Protein AF-A0A934C193-F1 (afdb_monomer)

Secondary structure (DSSP, 8-state):
---SSPEEEEEEEEEPTT-HHHHHHHHHHHHHHHTT-TTEEEEEEEEETTEEEEEEEESSHHHHHHHHHHSHHHHHHHHHHEEEEEEEEEE-HHHHHHHHTTTGGG-PEEEE-------

Foldseek 3Di:
DQDPKWKKKKWKWQFDPPCVVVLVVLVVVLVVQCVVQPFWPDWDWDDDPRMIIITTIGSALVSVVVSCVRCVVSVVVSVVGTPGPAMEMEEAPVRVVVPCVVCVVSVHHYHHDDDDDDD

Structure (mmCIF, N/CA/C/O backbone):
data_AF-A0A934C193-F1
#
_entry.id   AF-A0A934C193-F1
#
loop_
_atom_site.group_PDB
_atom_site.id
_atom_site.type_symbol
_atom_site.label_atom_id
_atom_site.label_alt_id
_atom_site.label_comp_id
_atom_site.label_asym_id
_atom_site.label_entity_id
_atom_site.label_seq_id
_atom_site.pdbx_PDB_ins_code
_atom_site.Cartn_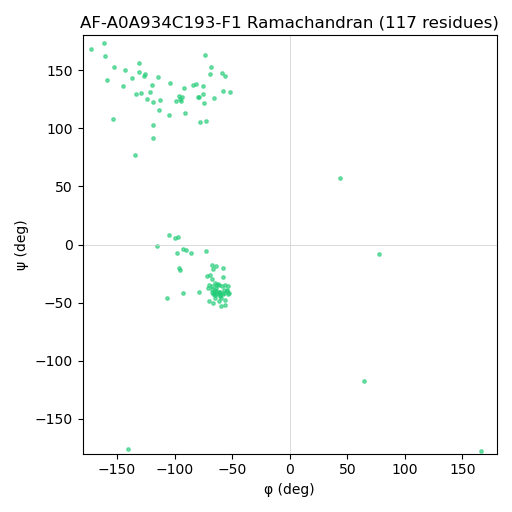x
_atom_site.Cartn_y
_atom_site.Cartn_z
_atom_site.occupancy
_atom_site.B_iso_or_equiv
_atom_site.auth_seq_id
_atom_site.auth_comp_id
_atom_site.auth_asym_id
_atom_site.auth_atom_id
_atom_site.pdbx_PDB_model_num
ATOM 1 N N . MET A 1 1 ? 18.072 -2.258 -18.577 1.00 46.38 1 MET A N 1
ATOM 2 C CA . MET A 1 1 ? 17.797 -0.924 -17.999 1.00 46.38 1 MET A CA 1
ATOM 3 C C . MET A 1 1 ? 16.596 -1.072 -17.080 1.00 46.38 1 MET A C 1
ATOM 5 O O . MET A 1 1 ? 15.740 -1.880 -17.428 1.00 46.38 1 MET A O 1
ATOM 9 N N . PRO A 1 2 ? 16.546 -0.406 -15.914 1.00 54.00 2 PRO A N 1
ATOM 10 C CA . PRO A 1 2 ? 15.338 -0.405 -15.089 1.00 54.00 2 PRO A CA 1
ATOM 11 C C . PRO A 1 2 ? 14.150 0.107 -15.914 1.00 54.00 2 PRO A C 1
ATOM 13 O O . PRO A 1 2 ? 14.333 0.946 -16.800 1.00 54.00 2 PRO A O 1
ATOM 16 N N . SER A 1 3 ? 12.960 -0.440 -15.666 1.00 61.72 3 SER A N 1
ATOM 17 C CA . SER A 1 3 ? 11.732 0.044 -16.299 1.00 61.72 3 SER A CA 1
ATOM 18 C C . SER A 1 3 ? 11.555 1.533 -15.973 1.00 61.72 3 SER A C 1
ATOM 20 O O . SER A 1 3 ? 11.667 1.893 -14.801 1.00 61.72 3 SER A O 1
ATOM 22 N N . PRO A 1 4 ? 11.263 2.407 -16.954 1.00 79.00 4 PRO A N 1
ATOM 23 C CA . PRO A 1 4 ? 10.959 3.810 -16.670 1.00 79.00 4 PRO A CA 1
ATOM 24 C C . PRO A 1 4 ? 9.630 3.970 -15.915 1.00 79.00 4 PRO A C 1
ATOM 26 O O . PRO A 1 4 ? 9.371 5.015 -15.324 1.00 79.00 4 PRO A O 1
ATOM 29 N N . ILE A 1 5 ? 8.785 2.935 -15.930 1.00 92.25 5 ILE A N 1
ATOM 30 C CA . ILE A 1 5 ? 7.480 2.923 -15.276 1.00 92.25 5 ILE A CA 1
ATOM 31 C C . ILE A 1 5 ? 7.612 2.297 -13.883 1.00 92.25 5 ILE A C 1
ATOM 33 O O . ILE A 1 5 ? 8.047 1.141 -13.799 1.00 92.25 5 ILE A O 1
ATOM 37 N N . PRO A 1 6 ? 7.218 3.016 -12.816 1.00 95.81 6 PRO A N 1
ATOM 38 C CA . PRO A 1 6 ? 7.279 2.512 -11.453 1.00 95.81 6 PRO A CA 1
ATOM 39 C C . PRO A 1 6 ? 6.202 1.462 -11.172 1.00 95.81 6 PRO A C 1
ATOM 41 O O . PRO A 1 6 ? 5.188 1.372 -11.867 1.00 95.81 6 PRO A O 1
ATOM 44 N N . VAL A 1 7 ? 6.399 0.716 -10.089 1.00 98.25 7 VAL A N 1
ATOM 45 C CA . VAL A 1 7 ? 5.361 -0.125 -9.487 1.00 98.25 7 VAL A CA 1
ATOM 46 C C . VAL A 1 7 ? 4.648 0.690 -8.415 1.00 98.25 7 VAL A C 1
ATOM 48 O O . VAL A 1 7 ? 5.298 1.342 -7.605 1.00 98.25 7 VAL A O 1
ATOM 51 N N . SER A 1 8 ? 3.320 0.653 -8.367 1.00 98.62 8 SER A N 1
ATOM 52 C CA . SER A 1 8 ? 2.552 1.242 -7.263 1.00 98.62 8 SER A CA 1
ATOM 53 C C . SER A 1 8 ? 1.603 0.227 -6.653 1.00 98.62 8 SER A C 1
ATOM 55 O O . SER A 1 8 ? 1.083 -0.637 -7.357 1.00 98.62 8 SER A O 1
ATOM 57 N N . ILE A 1 9 ? 1.385 0.331 -5.348 1.00 98.62 9 ILE A N 1
ATOM 58 C CA . ILE A 1 9 ? 0.419 -0.481 -4.611 1.00 98.62 9 ILE A CA 1
ATOM 59 C C . ILE A 1 9 ? -0.503 0.458 -3.830 1.00 98.62 9 ILE A C 1
ATOM 61 O O . ILE A 1 9 ? -0.113 1.547 -3.411 1.00 98.62 9 ILE A O 1
ATOM 65 N N . HIS A 1 10 ? -1.766 0.065 -3.721 1.00 98.62 10 HIS A N 1
ATOM 66 C CA . HIS A 1 10 ? -2.851 0.927 -3.256 1.00 98.62 10 HIS A CA 1
ATOM 67 C C . HIS A 1 10 ? -3.703 0.167 -2.238 1.00 98.62 10 HIS A C 1
ATOM 69 O O . HIS A 1 10 ? -4.755 -0.368 -2.605 1.00 98.62 10 HIS A O 1
ATOM 75 N N . PRO A 1 11 ? -3.245 0.017 -0.980 1.00 98.38 11 PRO A N 1
ATOM 76 C CA . PRO A 1 11 ? -4.029 -0.644 0.051 1.00 98.38 11 PRO A CA 1
ATOM 77 C C . PRO A 1 11 ? -5.074 0.298 0.667 1.00 98.38 11 PRO A C 1
ATOM 79 O O . PRO A 1 11 ? -4.809 1.462 0.984 1.00 98.38 11 PRO A O 1
ATOM 82 N N . TYR A 1 12 ? -6.267 -0.251 0.887 1.00 98.75 12 TYR A N 1
ATOM 83 C CA . TYR A 1 12 ? -7.397 0.405 1.535 1.00 98.75 12 TYR A CA 1
ATOM 84 C C . TYR A 1 12 ? -7.767 -0.354 2.806 1.00 98.75 12 TYR A C 1
ATOM 86 O O . TYR A 1 12 ? -8.114 -1.537 2.761 1.00 98.75 12 TYR A O 1
ATOM 94 N N . PHE A 1 13 ? -7.745 0.344 3.936 1.00 98.69 13 PHE A N 1
ATOM 95 C CA . PHE A 1 13 ? -8.055 -0.204 5.248 1.00 98.69 13 PHE A CA 1
ATOM 96 C C . PHE A 1 13 ? -9.341 0.418 5.784 1.00 98.69 13 PHE A C 1
ATOM 98 O O . PHE A 1 13 ? -9.389 1.614 6.066 1.00 98.69 13 PHE A O 1
ATOM 105 N N . GLN A 1 14 ? -10.371 -0.402 5.971 1.00 98.69 14 GLN A N 1
ATOM 106 C CA . GLN A 1 14 ? -11.585 -0.036 6.691 1.00 98.69 14 GLN A CA 1
ATOM 107 C C . GLN A 1 14 ? -11.300 -0.100 8.193 1.00 98.69 14 GLN A C 1
ATOM 109 O O . GLN A 1 14 ? -11.164 -1.189 8.758 1.00 98.69 14 GLN A O 1
ATOM 114 N N . VAL A 1 15 ? -11.161 1.049 8.849 1.00 98.75 15 VAL A N 1
ATOM 115 C CA . VAL A 1 15 ? -10.833 1.112 10.277 1.00 98.75 15 VAL A CA 1
ATOM 116 C C . VAL A 1 15 ? -12.062 0.751 11.108 1.00 98.75 15 VAL A C 1
ATOM 118 O O . VAL A 1 15 ? -13.171 1.202 10.835 1.00 98.75 15 VAL A O 1
ATOM 121 N N . ARG A 1 16 ? -11.881 -0.072 12.148 1.00 98.50 16 ARG A N 1
ATOM 122 C CA . ARG A 1 16 ? -12.982 -0.461 13.042 1.00 98.50 16 ARG A CA 1
ATOM 123 C C . ARG A 1 16 ? -13.448 0.73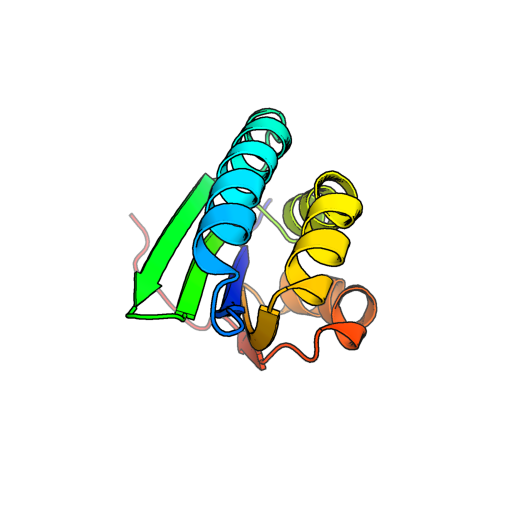5 13.878 1.00 98.50 16 ARG A C 1
ATOM 125 O O . ARG A 1 16 ? -12.664 1.628 14.209 1.00 98.50 16 ARG A O 1
ATOM 132 N N . ALA A 1 17 ? -14.716 0.722 14.285 1.00 98.00 17 ALA A N 1
ATOM 133 C CA . ALA A 1 17 ? -15.289 1.772 15.124 1.00 98.00 17 ALA A CA 1
ATOM 134 C C . ALA A 1 17 ? -14.431 2.026 16.381 1.00 98.00 17 ALA A C 1
ATOM 136 O O . ALA A 1 17 ? -14.016 1.094 17.070 1.00 98.00 17 ALA A O 1
ATOM 137 N N . GLY A 1 18 ? -14.130 3.299 16.654 1.00 97.75 18 GLY A N 1
ATOM 138 C CA . GLY A 1 18 ? -13.301 3.721 17.790 1.00 97.75 18 GLY A CA 1
ATOM 139 C C . GLY A 1 18 ? -11.785 3.541 17.619 1.00 97.75 18 GLY A C 1
ATOM 140 O O . GLY A 1 18 ? -11.034 4.059 18.439 1.00 97.75 18 GLY A O 1
ATOM 141 N N . GLN A 1 19 ? -11.308 2.880 16.557 1.00 98.50 19 GLN A N 1
ATOM 142 C CA . GLN A 1 19 ? -9.878 2.579 16.376 1.00 98.50 19 GLN A CA 1
ATOM 143 C C . GLN A 1 19 ? -9.097 3.624 15.565 1.00 98.50 19 GLN A C 1
ATOM 145 O O . GLN A 1 19 ? -7.877 3.529 15.443 1.00 98.50 19 GLN A O 1
ATOM 150 N N . MET A 1 20 ? -9.763 4.650 15.030 1.00 98.19 20 MET A N 1
ATOM 151 C CA . MET A 1 20 ? -9.111 5.687 14.218 1.00 98.19 20 MET A CA 1
ATOM 152 C C . MET A 1 20 ? -7.915 6.375 14.911 1.00 98.19 20 MET A C 1
ATOM 154 O O . MET A 1 20 ? -6.907 6.595 14.237 1.00 98.19 20 MET A O 1
ATOM 158 N N . PRO A 1 21 ? -7.943 6.690 16.224 1.00 98.06 21 PRO A N 1
ATOM 159 C CA . PRO A 1 21 ? -6.768 7.238 16.905 1.00 98.06 21 PRO A CA 1
ATOM 160 C C . PRO A 1 21 ? -5.554 6.297 16.875 1.00 98.06 21 PRO A C 1
ATOM 162 O O . PRO A 1 21 ? -4.450 6.743 16.567 1.00 98.06 21 PRO A O 1
ATOM 165 N N . ALA A 1 22 ? -5.758 4.999 17.122 1.00 98.12 22 ALA A N 1
ATOM 166 C CA . ALA A 1 22 ? -4.694 3.996 17.061 1.00 98.12 22 ALA A CA 1
ATOM 167 C C . ALA A 1 22 ? -4.167 3.820 15.628 1.00 98.12 22 ALA A C 1
ATOM 169 O O . ALA A 1 22 ? -2.958 3.784 15.411 1.00 98.12 22 ALA A O 1
ATOM 170 N N . ALA A 1 23 ? -5.065 3.803 14.637 1.00 98.31 23 ALA A N 1
ATOM 171 C CA . ALA A 1 23 ? -4.684 3.721 13.230 1.00 98.31 23 ALA A CA 1
ATOM 172 C C . ALA A 1 23 ? -3.810 4.911 12.811 1.00 98.31 23 ALA A C 1
ATOM 174 O O . ALA A 1 23 ? -2.766 4.712 12.198 1.00 98.31 23 ALA A O 1
ATOM 175 N N . LYS A 1 24 ? -4.171 6.139 13.211 1.00 98.06 24 LYS A N 1
ATOM 176 C CA . LYS A 1 24 ? -3.379 7.351 12.938 1.00 98.06 24 LYS A CA 1
ATOM 177 C C . LYS A 1 24 ? -1.992 7.330 13.583 1.00 98.06 24 LYS A C 1
ATOM 179 O O . LYS A 1 24 ? -1.057 7.853 12.980 1.00 98.06 24 LYS A O 1
ATOM 184 N N . ALA A 1 25 ? -1.849 6.732 14.767 1.00 98.06 25 ALA A N 1
ATOM 185 C CA . ALA A 1 25 ? -0.542 6.544 15.394 1.00 98.06 25 ALA A CA 1
ATOM 186 C C . ALA A 1 25 ? 0.342 5.602 14.558 1.00 98.06 25 ALA A C 1
ATOM 188 O O . ALA A 1 25 ? 1.474 5.963 14.236 1.00 98.06 25 ALA A O 1
ATOM 189 N N . LEU A 1 26 ? -0.209 4.470 14.098 1.00 98.38 26 LEU A N 1
ATOM 190 C CA . LEU A 1 26 ? 0.505 3.545 13.209 1.00 98.38 26 LEU A CA 1
ATOM 191 C C . LEU A 1 26 ? 0.952 4.213 11.905 1.00 98.38 26 LEU A C 1
ATOM 193 O O . LEU A 1 26 ? 2.042 3.916 11.426 1.00 98.38 26 LEU A O 1
ATOM 197 N N . LEU A 1 27 ? 0.173 5.149 11.345 1.00 98.44 27 LEU A N 1
ATOM 198 C CA . LEU A 1 27 ? 0.588 5.876 10.136 1.00 98.44 27 LEU A CA 1
ATOM 199 C C . LEU A 1 27 ? 1.931 6.590 10.330 1.00 98.44 27 LEU A C 1
ATOM 201 O O . LEU A 1 27 ? 2.761 6.575 9.427 1.00 98.44 27 LEU A O 1
ATOM 205 N N . GLN A 1 28 ? 2.180 7.176 11.504 1.00 98.12 28 GLN A N 1
ATOM 206 C CA . GLN A 1 28 ? 3.463 7.831 11.787 1.00 98.12 28 GLN A CA 1
ATOM 207 C C . GLN A 1 28 ? 4.616 6.824 11.864 1.00 98.12 28 GLN A C 1
ATOM 209 O O . GLN A 1 28 ? 5.719 7.112 11.399 1.00 98.12 28 GLN A O 1
ATOM 214 N N . GLU A 1 29 ? 4.361 5.626 12.390 1.00 98.06 29 GLU A N 1
ATOM 215 C CA . GLU A 1 29 ? 5.345 4.541 12.411 1.00 98.06 29 GLU A CA 1
ATOM 216 C C . GLU A 1 29 ? 5.668 4.037 11.000 1.00 98.06 29 GLU A C 1
ATOM 218 O O . GLU A 1 29 ? 6.843 3.853 10.673 1.00 98.06 29 GLU A O 1
ATOM 223 N N . PHE A 1 30 ? 4.650 3.882 10.143 1.00 98.50 30 PHE A N 1
ATOM 224 C CA . PHE A 1 30 ? 4.833 3.574 8.723 1.00 98.50 30 PHE A CA 1
ATOM 225 C C . PHE A 1 30 ? 5.718 4.621 8.038 1.00 98.50 30 PHE A C 1
ATOM 227 O O . PHE A 1 30 ? 6.682 4.252 7.369 1.00 98.50 30 PHE A O 1
ATOM 234 N N . ILE A 1 31 ? 5.457 5.920 8.244 1.00 98.44 31 ILE A N 1
ATOM 235 C CA . ILE A 1 31 ? 6.294 6.992 7.677 1.00 98.44 31 ILE A CA 1
ATOM 236 C C . ILE A 1 31 ? 7.745 6.876 8.162 1.00 98.44 31 ILE A C 1
ATOM 238 O O . ILE A 1 31 ? 8.670 6.964 7.354 1.00 98.44 31 ILE A O 1
ATOM 242 N N . ALA A 1 32 ? 7.964 6.666 9.464 1.00 98.19 32 ALA A N 1
ATOM 243 C CA . ALA A 1 32 ? 9.308 6.580 10.033 1.00 98.19 32 ALA A CA 1
ATOM 244 C C . ALA A 1 32 ? 10.120 5.411 9.450 1.00 98.19 32 ALA A C 1
ATOM 246 O O . ALA A 1 32 ? 11.302 5.582 9.148 1.00 98.19 32 ALA A O 1
ATOM 247 N N . ARG A 1 33 ? 9.480 4.250 9.258 1.00 98.00 33 ARG A N 1
ATOM 248 C CA . ARG A 1 33 ? 10.079 3.068 8.617 1.00 98.00 33 ARG A CA 1
ATOM 249 C C . ARG A 1 33 ? 10.370 3.319 7.144 1.00 98.00 33 ARG A C 1
ATOM 251 O O . ARG A 1 33 ? 11.492 3.109 6.705 1.00 98.00 33 ARG A O 1
ATOM 258 N N . THR A 1 34 ? 9.380 3.813 6.410 1.00 98.12 34 THR A N 1
ATOM 259 C CA . THR A 1 34 ? 9.453 3.962 4.953 1.00 98.12 34 THR A CA 1
ATOM 260 C C . THR A 1 34 ? 10.471 5.018 4.527 1.00 98.12 34 THR A C 1
ATOM 262 O O . THR A 1 34 ? 11.104 4.897 3.484 1.00 98.12 34 THR A O 1
ATOM 265 N N . LYS A 1 35 ? 10.709 6.041 5.361 1.00 97.69 35 LYS A N 1
ATOM 266 C CA . LYS A 1 35 ? 11.699 7.098 5.094 1.00 97.69 35 LYS A CA 1
ATOM 267 C C . LYS A 1 35 ? 13.128 6.570 4.888 1.00 97.69 35 LYS A C 1
ATOM 269 O O . LYS A 1 35 ? 13.954 7.283 4.322 1.00 97.69 35 LYS A O 1
ATOM 274 N N . THR A 1 36 ? 13.444 5.363 5.356 1.00 97.12 36 THR A N 1
ATOM 275 C CA . THR A 1 36 ? 14.778 4.763 5.196 1.00 97.12 36 THR A CA 1
ATOM 276 C C . THR A 1 36 ? 14.949 4.024 3.866 1.00 97.12 36 THR A C 1
ATOM 278 O O . THR A 1 36 ? 16.059 3.602 3.545 1.00 97.12 36 THR A O 1
ATOM 281 N N . GLU A 1 37 ? 13.881 3.871 3.079 1.00 97.81 37 GLU A N 1
ATOM 282 C CA . GLU A 1 37 ? 13.864 3.036 1.884 1.00 97.81 37 GLU A CA 1
ATOM 283 C C . GLU A 1 37 ? 14.252 3.840 0.629 1.00 97.81 37 GLU A C 1
ATOM 285 O O . GLU A 1 37 ? 13.486 4.686 0.164 1.00 97.81 37 GLU A O 1
ATOM 290 N N . PRO A 1 38 ? 15.400 3.554 -0.013 1.00 95.69 38 PRO A N 1
ATOM 291 C CA . PRO A 1 38 ? 15.866 4.318 -1.175 1.00 95.69 38 PRO A CA 1
ATOM 292 C C . PRO A 1 38 ? 15.055 4.053 -2.456 1.00 95.69 38 PRO A C 1
ATOM 294 O O . PRO A 1 38 ? 15.347 4.622 -3.505 1.00 95.69 38 PRO A O 1
ATOM 297 N N . GLY A 1 39 ? 14.111 3.110 -2.422 1.00 96.06 39 GLY A N 1
ATOM 298 C CA . GLY A 1 39 ? 13.293 2.719 -3.572 1.00 96.06 39 GLY A CA 1
ATOM 299 C C . GLY A 1 39 ? 11.915 3.355 -3.627 1.00 96.06 39 GLY A C 1
ATOM 300 O O . GLY A 1 39 ? 11.240 3.183 -4.639 1.00 96.06 39 GLY A O 1
ATOM 301 N N . VAL A 1 40 ? 11.518 4.079 -2.580 1.00 98.06 40 VAL A N 1
ATOM 302 C CA . VAL A 1 40 ? 10.221 4.750 -2.479 1.00 98.06 40 VAL A CA 1
ATOM 303 C C . VAL A 1 40 ? 10.252 6.051 -3.272 1.00 98.06 40 VAL A C 1
ATOM 305 O O . VAL A 1 40 ? 11.114 6.901 -3.063 1.00 98.06 40 VAL A O 1
ATOM 308 N N . LEU A 1 41 ? 9.283 6.225 -4.167 1.00 97.12 41 LEU A N 1
ATOM 309 C CA . LEU A 1 41 ? 9.096 7.449 -4.950 1.00 97.12 41 LEU A CA 1
ATOM 310 C C . LEU A 1 41 ? 8.120 8.403 -4.261 1.00 97.12 41 LEU A C 1
ATOM 312 O O . LEU A 1 41 ? 8.339 9.612 -4.216 1.00 97.12 41 LEU A O 1
ATOM 316 N N . TYR A 1 42 ? 7.041 7.850 -3.715 1.00 98.00 42 TYR A N 1
ATOM 317 C CA . TYR A 1 42 ? 6.101 8.549 -2.850 1.00 98.00 42 TYR A CA 1
ATOM 318 C C . TYR A 1 42 ? 5.427 7.552 -1.908 1.00 98.00 42 TYR A C 1
ATOM 320 O O . TYR A 1 42 ? 5.278 6.379 -2.247 1.00 98.00 42 TYR A O 1
ATOM 328 N N . TYR A 1 43 ? 5.008 8.032 -0.738 1.00 98.50 43 TYR A N 1
ATOM 329 C CA . TYR A 1 43 ? 4.336 7.229 0.280 1.00 98.50 43 TYR A CA 1
ATOM 330 C C . TYR A 1 43 ? 3.443 8.120 1.142 1.00 98.50 43 TYR A C 1
ATOM 332 O O . TYR A 1 43 ? 3.935 8.982 1.877 1.00 98.50 43 TYR A O 1
ATOM 340 N N . GLN A 1 44 ? 2.128 8.007 0.969 1.00 98.38 44 GLN A N 1
ATOM 341 C CA . GLN A 1 44 ? 1.171 8.983 1.487 1.00 98.38 44 GLN A CA 1
ATOM 342 C C . GLN A 1 44 ? -0.115 8.302 1.941 1.00 98.38 44 GLN A C 1
ATOM 344 O O . GLN A 1 44 ? -0.682 7.495 1.213 1.00 98.38 44 GLN A O 1
ATOM 349 N N . PHE A 1 45 ? -0.633 8.715 3.097 1.00 98.69 45 PHE A N 1
ATOM 350 C CA . PHE A 1 45 ? -1.949 8.296 3.568 1.00 98.69 45 PHE A CA 1
ATOM 351 C C . PHE A 1 45 ? -2.983 9.402 3.380 1.00 98.69 45 PHE A C 1
ATOM 353 O O . PHE A 1 45 ? -2.731 10.569 3.683 1.00 98.69 45 PHE A O 1
ATOM 360 N N . THR A 1 46 ? -4.176 9.020 2.943 1.00 98.56 46 THR A N 1
ATOM 361 C CA . THR A 1 46 ? -5.362 9.885 2.887 1.00 98.56 46 THR A CA 1
ATOM 362 C C . THR A 1 46 ? -6.552 9.172 3.519 1.00 98.56 46 THR A C 1
ATOM 364 O O . THR A 1 46 ? -6.555 7.947 3.646 1.00 98.56 46 THR A O 1
ATOM 367 N N . LEU A 1 47 ? -7.537 9.939 3.992 1.00 98.31 47 LEU A N 1
ATOM 368 C CA . LEU A 1 47 ? -8.697 9.407 4.705 1.00 98.31 47 LEU A CA 1
ATOM 369 C C . LEU A 1 47 ? -9.987 9.784 3.978 1.00 98.31 47 LEU A C 1
ATOM 371 O O . LEU A 1 47 ? -10.209 10.956 3.676 1.00 98.31 47 LEU A O 1
ATOM 375 N N . GLY A 1 48 ? -10.852 8.795 3.766 1.00 97.56 48 GLY A N 1
ATOM 376 C CA . GLY A 1 48 ? -12.233 8.966 3.325 1.00 97.56 48 GLY A CA 1
ATOM 377 C C . GLY A 1 48 ? -13.169 8.410 4.391 1.00 97.56 48 GLY A C 1
ATOM 378 O O . GLY A 1 48 ? -13.454 7.218 4.397 1.00 97.56 48 GLY A O 1
ATOM 379 N N . GLY A 1 49 ? -13.606 9.253 5.329 1.00 96.75 49 GLY A N 1
ATOM 380 C CA . GLY A 1 49 ? -14.361 8.792 6.496 1.00 96.75 49 GLY A CA 1
ATOM 381 C C . GLY A 1 49 ? -13.512 7.886 7.393 1.00 96.75 49 GLY A C 1
ATOM 382 O O . GLY A 1 49 ? -12.504 8.326 7.949 1.00 96.75 49 GLY A O 1
ATOM 383 N N . ASP A 1 50 ? -13.928 6.630 7.536 1.00 98.12 50 ASP A N 1
ATOM 384 C CA . ASP A 1 50 ? -13.240 5.586 8.298 1.00 98.12 50 ASP A CA 1
ATOM 385 C C . ASP A 1 50 ? -12.361 4.660 7.435 1.00 98.12 50 ASP A C 1
ATOM 387 O O . ASP A 1 50 ? -11.764 3.715 7.953 1.00 98.12 50 ASP A O 1
ATOM 391 N N . VAL A 1 51 ? -12.202 4.972 6.145 1.00 98.69 51 VAL A N 1
ATOM 392 C CA . VAL A 1 51 ? -11.250 4.302 5.254 1.00 98.69 51 VAL A CA 1
ATOM 393 C C . VAL A 1 51 ? -9.933 5.070 5.210 1.00 98.69 51 VAL A C 1
ATOM 395 O O . VAL A 1 51 ? -9.902 6.261 4.893 1.00 98.69 51 VAL A O 1
ATOM 398 N N . ILE A 1 52 ? -8.833 4.369 5.477 1.00 98.75 52 ILE A N 1
ATOM 399 C CA . ILE A 1 52 ? -7.471 4.839 5.217 1.00 98.75 52 ILE A CA 1
ATOM 400 C C . ILE A 1 52 ? -7.014 4.271 3.875 1.00 98.75 52 ILE A C 1
ATOM 402 O O . ILE A 1 52 ? -7.057 3.062 3.664 1.00 98.75 52 ILE A O 1
ATOM 406 N N . PHE A 1 53 ? -6.532 5.139 2.995 1.00 98.75 53 PHE A N 1
ATOM 407 C CA . PHE A 1 53 ? -5.920 4.784 1.720 1.00 98.75 53 PHE A CA 1
ATOM 408 C C . PHE A 1 53 ? -4.431 5.136 1.760 1.00 98.75 53 PHE A C 1
ATOM 410 O O . PHE A 1 53 ? -4.096 6.296 2.018 1.00 98.75 53 PHE A O 1
ATOM 417 N N . CYS A 1 54 ? -3.553 4.159 1.504 1.00 98.69 54 CYS A N 1
ATOM 418 C CA . CYS A 1 54 ? -2.148 4.441 1.212 1.00 98.69 54 CYS A CA 1
ATOM 419 C C . CYS A 1 54 ? -1.936 4.498 -0.296 1.00 98.69 54 CYS A C 1
ATOM 421 O O . CYS A 1 54 ? -2.244 3.547 -1.009 1.00 98.69 54 CYS A O 1
ATOM 423 N N . ARG A 1 55 ? -1.381 5.607 -0.773 1.00 98.25 55 ARG A N 1
ATOM 424 C CA . ARG A 1 55 ? -0.871 5.731 -2.129 1.00 98.25 55 ARG A CA 1
ATOM 425 C C . ARG A 1 55 ? 0.645 5.677 -2.060 1.00 98.25 55 ARG A C 1
ATOM 427 O O . ARG A 1 55 ? 1.278 6.619 -1.577 1.00 98.25 55 ARG A O 1
ATOM 434 N N . GLU A 1 56 ? 1.214 4.600 -2.578 1.00 98.62 56 GLU A N 1
ATOM 435 C CA . GLU A 1 56 ? 2.651 4.345 -2.527 1.00 98.62 56 GLU A CA 1
ATOM 436 C C . GLU A 1 56 ? 3.177 3.825 -3.868 1.00 98.62 56 GLU A C 1
ATOM 438 O O . GLU A 1 56 ? 2.494 3.100 -4.597 1.00 98.62 56 GLU A O 1
ATOM 443 N N . ALA A 1 57 ? 4.389 4.248 -4.226 1.00 98.31 57 ALA A N 1
ATOM 444 C CA . ALA A 1 57 ? 5.067 3.782 -5.426 1.00 98.31 57 ALA A CA 1
ATOM 445 C C . ALA A 1 57 ? 6.561 3.621 -5.219 1.00 98.31 57 ALA A C 1
ATOM 447 O O . ALA A 1 57 ? 7.202 4.364 -4.474 1.00 98.31 57 ALA A O 1
ATOM 448 N N . TYR A 1 58 ? 7.097 2.675 -5.973 1.00 98.44 58 TYR A N 1
ATOM 449 C CA . TYR A 1 58 ? 8.447 2.170 -5.896 1.00 98.44 58 TYR A CA 1
ATOM 450 C C . TYR A 1 58 ? 9.055 2.156 -7.289 1.00 98.44 58 TYR A C 1
ATOM 45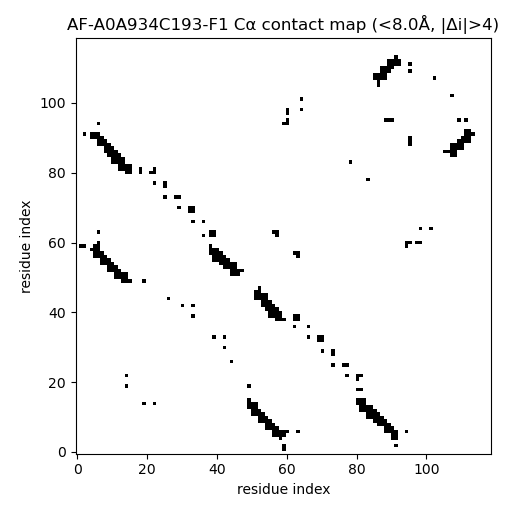2 O O . TYR A 1 58 ? 8.364 1.954 -8.290 1.00 98.44 58 TYR A O 1
A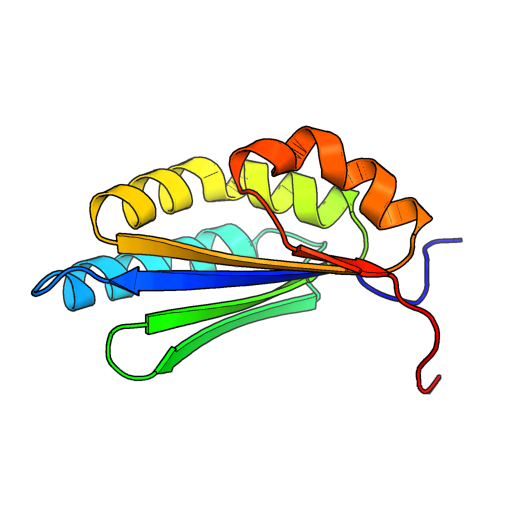TOM 460 N N . ARG A 1 59 ? 10.369 2.359 -7.358 1.00 97.12 59 ARG A N 1
ATOM 461 C CA . ARG A 1 59 ? 11.103 2.330 -8.632 1.00 97.12 59 ARG A CA 1
ATOM 462 C C . ARG A 1 59 ? 10.959 1.000 -9.394 1.00 97.12 59 ARG A C 1
ATOM 464 O O . ARG A 1 59 ? 11.053 1.004 -10.613 1.00 97.12 59 ARG A O 1
ATOM 471 N N . ASP A 1 60 ? 10.743 -0.108 -8.686 1.00 97.75 60 ASP A N 1
ATOM 472 C CA . ASP A 1 60 ? 10.649 -1.473 -9.213 1.00 97.75 60 ASP A CA 1
ATOM 473 C C . ASP A 1 60 ? 9.946 -2.403 -8.195 1.00 97.75 60 ASP A C 1
ATOM 475 O O . ASP A 1 60 ? 9.629 -2.001 -7.069 1.00 97.75 60 ASP A O 1
ATOM 479 N N . ALA A 1 61 ? 9.674 -3.647 -8.594 1.00 98.06 61 ALA A N 1
ATOM 480 C CA . ALA A 1 61 ? 9.070 -4.677 -7.752 1.00 98.06 61 ALA A CA 1
ATOM 481 C C . ALA A 1 61 ? 9.960 -5.063 -6.564 1.00 98.06 61 ALA A C 1
ATOM 483 O O . ALA A 1 61 ? 9.442 -5.335 -5.484 1.00 98.06 61 ALA A O 1
ATOM 484 N N . ASP A 1 62 ? 11.284 -5.060 -6.731 1.00 97.81 62 ASP A N 1
ATOM 485 C CA . ASP A 1 62 ? 12.218 -5.434 -5.663 1.00 97.81 62 ASP A CA 1
ATOM 486 C C . ASP A 1 62 ? 12.184 -4.404 -4.523 1.00 97.81 62 ASP A C 1
ATOM 488 O O . ASP A 1 62 ? 12.202 -4.765 -3.346 1.00 97.81 62 ASP A O 1
ATOM 492 N N . ALA A 1 63 ? 12.056 -3.117 -4.855 1.00 98.12 63 ALA A N 1
ATOM 493 C CA . ALA A 1 63 ? 11.834 -2.045 -3.896 1.00 98.12 63 ALA A CA 1
ATOM 494 C C . ALA A 1 63 ? 10.485 -2.183 -3.169 1.00 98.12 63 ALA A C 1
ATOM 496 O O . ALA A 1 63 ? 10.444 -1.981 -1.956 1.00 98.12 63 ALA A O 1
ATOM 497 N N . LEU A 1 64 ? 9.412 -2.579 -3.864 1.00 98.38 64 LEU A N 1
ATOM 498 C CA . LEU A 1 64 ? 8.130 -2.880 -3.217 1.00 98.38 64 LEU A CA 1
ATOM 499 C C . LEU A 1 64 ? 8.238 -4.091 -2.271 1.00 98.38 64 LEU A C 1
ATOM 501 O O . LEU A 1 64 ? 7.725 -4.057 -1.156 1.00 98.38 64 LEU A O 1
ATOM 505 N N . LEU A 1 65 ? 8.923 -5.165 -2.666 1.00 98.38 65 LEU A N 1
ATOM 506 C CA . LEU A 1 65 ? 9.110 -6.331 -1.794 1.00 98.38 65 LEU A CA 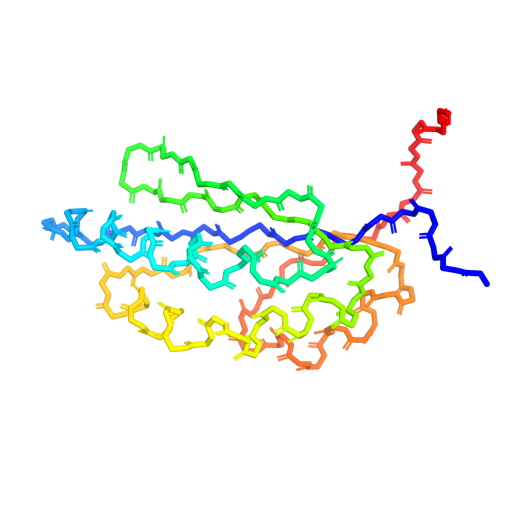1
ATOM 507 C C . LEU A 1 65 ? 9.953 -5.990 -0.559 1.00 98.38 65 LEU A C 1
ATOM 509 O O . LEU A 1 65 ? 9.637 -6.434 0.547 1.00 98.38 65 LEU A O 1
ATOM 513 N N . ALA A 1 66 ? 10.988 -5.163 -0.728 1.00 98.25 66 ALA A N 1
ATOM 514 C CA . ALA A 1 66 ? 11.772 -4.643 0.386 1.00 98.25 66 ALA A CA 1
ATOM 515 C C . ALA A 1 66 ? 10.904 -3.821 1.352 1.00 98.25 66 ALA A C 1
ATOM 517 O O . ALA A 1 66 ? 11.027 -3.992 2.566 1.00 98.25 66 ALA A O 1
ATOM 518 N N . HIS A 1 67 ? 9.992 -2.996 0.827 1.00 98.31 67 HIS A N 1
ATOM 519 C CA . HIS A 1 67 ? 9.023 -2.260 1.636 1.00 98.31 67 HIS A CA 1
ATOM 520 C C . HIS A 1 67 ? 8.130 -3.190 2.454 1.00 98.31 67 HIS A C 1
ATOM 522 O O . HIS A 1 67 ? 8.074 -3.071 3.677 1.00 98.31 67 HIS A O 1
ATOM 528 N N . VAL A 1 68 ? 7.488 -4.166 1.801 1.00 96.94 68 VAL A N 1
ATOM 529 C CA . VAL A 1 68 ? 6.604 -5.140 2.463 1.00 96.94 68 VAL A CA 1
ATOM 530 C C . VAL A 1 68 ? 7.329 -5.857 3.607 1.00 96.94 68 VAL A C 1
ATOM 532 O O . VAL A 1 68 ? 6.755 -6.041 4.680 1.00 96.94 68 VAL A O 1
ATOM 535 N N . GLY A 1 69 ? 8.609 -6.196 3.423 1.00 97.00 69 GLY A N 1
ATOM 536 C CA . GLY A 1 69 ? 9.449 -6.743 4.490 1.00 97.00 69 GLY A CA 1
ATOM 537 C C . GLY A 1 69 ? 9.751 -5.746 5.618 1.00 97.00 69 GLY A C 1
ATOM 538 O O . GLY A 1 69 ? 9.718 -6.119 6.790 1.00 97.00 69 GLY A O 1
ATOM 539 N N . ASN A 1 70 ? 10.020 -4.479 5.292 1.00 98.12 70 ASN A N 1
ATOM 540 C CA . ASN A 1 70 ? 10.374 -3.438 6.264 1.00 98.12 70 ASN A CA 1
ATOM 541 C C . ASN A 1 70 ? 9.196 -3.019 7.163 1.00 98.12 70 ASN A C 1
ATOM 543 O O . ASN A 1 70 ? 9.405 -2.727 8.344 1.00 98.12 70 ASN A O 1
ATOM 547 N N . VAL A 1 71 ? 7.968 -3.005 6.626 1.00 97.50 71 VAL A N 1
ATOM 548 C CA . VAL A 1 71 ? 6.762 -2.554 7.348 1.00 97.50 71 VAL A CA 1
ATOM 549 C C . VAL A 1 71 ? 5.830 -3.681 7.805 1.00 97.50 71 VAL A C 1
ATOM 551 O O . VAL A 1 71 ? 4.732 -3.412 8.296 1.00 97.50 71 VAL A O 1
ATOM 554 N N . GLY A 1 72 ? 6.241 -4.948 7.678 1.00 95.94 72 GLY A N 1
ATOM 555 C CA . GLY A 1 72 ? 5.388 -6.105 7.980 1.00 95.94 72 GLY A CA 1
ATOM 556 C C . GLY A 1 72 ? 4.750 -6.061 9.376 1.00 95.94 72 GLY A C 1
ATOM 557 O O . GLY A 1 72 ? 3.548 -6.282 9.516 1.00 95.94 72 GLY A O 1
ATOM 558 N N . ALA A 1 73 ? 5.508 -5.660 10.401 1.00 97.38 73 ALA A N 1
ATOM 559 C CA . ALA A 1 73 ? 4.993 -5.536 11.768 1.00 97.38 73 ALA A CA 1
ATOM 560 C C . ALA A 1 73 ? 3.892 -4.462 11.902 1.00 97.38 73 ALA A C 1
ATOM 562 O O . ALA A 1 73 ? 2.920 -4.643 12.639 1.00 97.38 73 ALA A O 1
ATOM 563 N N . GLN A 1 74 ? 4.019 -3.343 11.184 1.00 98.00 74 GLN A N 1
ATOM 564 C CA . GLN A 1 74 ? 3.025 -2.269 11.163 1.00 98.00 74 GLN A CA 1
ATOM 565 C C . GLN A 1 74 ? 1.768 -2.704 10.404 1.00 98.00 74 GLN A C 1
ATOM 567 O O . GLN A 1 74 ? 0.658 -2.385 10.834 1.00 98.00 74 GLN A O 1
ATOM 572 N N . VAL A 1 75 ? 1.918 -3.474 9.320 1.00 96.50 75 VAL A N 1
ATOM 573 C CA . VAL A 1 75 ? 0.785 -4.075 8.598 1.00 96.50 75 VAL A CA 1
ATOM 574 C C . VAL A 1 75 ? 0.021 -5.028 9.513 1.00 96.50 75 VAL A C 1
ATOM 576 O O . VAL A 1 75 ? -1.193 -4.890 9.655 1.00 96.50 75 VAL A O 1
ATOM 579 N N . GLU A 1 76 ? 0.707 -5.934 10.211 1.00 97.19 76 GLU A N 1
ATOM 580 C CA . GLU A 1 76 ? 0.074 -6.833 11.184 1.00 97.19 76 GLU A CA 1
ATOM 581 C C . GLU A 1 76 ? -0.676 -6.070 12.285 1.00 97.19 76 GLU A C 1
ATOM 583 O O . GLU A 1 76 ? -1.790 -6.445 12.660 1.00 97.19 76 GLU A O 1
ATOM 588 N N . ALA A 1 77 ? -0.095 -4.983 12.801 1.00 98.12 77 ALA A N 1
ATOM 589 C CA . ALA A 1 77 ? -0.751 -4.128 13.786 1.00 98.12 77 ALA A CA 1
ATOM 590 C C . ALA A 1 77 ? -1.993 -3.428 13.206 1.00 98.12 77 ALA A C 1
ATOM 592 O O . ALA A 1 77 ? -3.049 -3.427 13.843 1.00 98.12 77 ALA A O 1
ATOM 593 N N . MET A 1 78 ? -1.902 -2.898 11.982 1.00 98.12 78 MET A N 1
ATOM 594 C CA . MET A 1 78 ? -3.016 -2.242 11.293 1.00 98.12 78 MET A CA 1
ATOM 595 C C . MET A 1 78 ? -4.179 -3.218 11.066 1.00 98.12 78 MET A C 1
ATOM 597 O O . MET A 1 78 ? -5.336 -2.873 11.316 1.00 98.12 78 MET A O 1
ATOM 601 N N . LEU A 1 79 ? -3.896 -4.464 10.675 1.00 97.50 79 LEU A N 1
ATOM 602 C CA . LEU A 1 79 ? -4.910 -5.499 10.434 1.00 97.50 79 LEU A CA 1
ATOM 603 C C . LEU A 1 79 ? -5.654 -5.946 11.708 1.00 97.50 79 LEU A C 1
ATOM 605 O O . LEU A 1 79 ? -6.779 -6.441 11.627 1.00 97.50 79 LEU A O 1
ATOM 609 N N . LYS A 1 80 ? -5.091 -5.727 12.905 1.00 98.31 80 LYS A N 1
ATOM 610 C CA . LYS A 1 80 ? -5.798 -5.988 14.177 1.00 98.31 80 LYS A CA 1
ATOM 611 C C . LYS A 1 80 ? -6.910 -4.977 14.453 1.00 98.31 80 LYS A C 1
ATOM 613 O O . LYS A 1 80 ? -7.877 -5.309 15.137 1.00 98.31 80 LYS A O 1
ATOM 618 N N . ILE A 1 81 ? -6.789 -3.761 13.921 1.00 98.44 81 ILE A N 1
ATOM 619 C CA . ILE A 1 81 ? -7.699 -2.639 14.198 1.00 98.44 81 ILE A CA 1
ATOM 620 C C . ILE A 1 81 ? -8.490 -2.170 12.970 1.00 98.44 81 ILE A C 1
ATOM 622 O O . ILE A 1 81 ? -9.323 -1.269 13.069 1.00 98.44 81 ILE A O 1
ATOM 626 N N . SER A 1 82 ? -8.259 -2.793 11.819 1.00 98.44 82 SER A N 1
ATOM 627 C CA . SER A 1 82 ? -8.923 -2.496 10.553 1.00 98.44 82 SER A CA 1
ATOM 628 C C . SER A 1 82 ? -9.230 -3.785 9.786 1.00 98.44 82 SER A C 1
ATOM 630 O O . SER A 1 82 ? -9.063 -4.895 10.296 1.00 98.44 82 SER A O 1
ATOM 632 N N . THR A 1 83 ? -9.757 -3.651 8.578 1.00 98.25 83 THR A N 1
ATOM 633 C CA . THR A 1 83 ? -9.876 -4.721 7.588 1.00 98.25 83 THR A CA 1
ATOM 634 C C . THR A 1 83 ? -9.305 -4.207 6.279 1.00 98.25 83 THR A C 1
ATOM 636 O O . THR A 1 83 ? -9.663 -3.117 5.839 1.00 98.25 83 THR A O 1
ATOM 639 N N . LEU A 1 84 ? -8.415 -4.977 5.659 1.00 98.06 84 LEU A N 1
ATOM 640 C CA . LEU A 1 84 ? -7.923 -4.690 4.317 1.00 98.06 84 LEU A CA 1
ATOM 641 C C . LEU A 1 84 ? -9.040 -5.002 3.318 1.00 98.06 84 LEU A C 1
ATOM 643 O O . LEU A 1 84 ? -9.367 -6.165 3.101 1.00 98.06 84 LEU A O 1
ATOM 647 N N . VAL A 1 85 ? -9.669 -3.965 2.767 1.00 97.88 85 VAL A N 1
ATOM 648 C CA . VAL A 1 85 ? -10.856 -4.109 1.902 1.00 97.88 85 VAL A CA 1
ATOM 649 C C . VAL A 1 85 ? -10.515 -4.107 0.418 1.00 97.88 85 VAL A C 1
ATOM 651 O O . VAL A 1 85 ? -11.309 -4.574 -0.395 1.00 97.88 85 VAL A O 1
ATOM 654 N N . ARG A 1 86 ? -9.342 -3.584 0.053 1.00 98.38 86 ARG A N 1
ATOM 655 C CA . ARG A 1 86 ? -8.852 -3.559 -1.324 1.00 98.38 86 ARG A CA 1
ATOM 656 C C . ARG A 1 86 ? -7.339 -3.399 -1.333 1.00 98.38 86 ARG A C 1
ATOM 658 O O . ARG A 1 86 ? -6.798 -2.629 -0.544 1.00 98.38 86 ARG A O 1
ATOM 665 N N . VAL A 1 87 ? -6.685 -4.095 -2.252 1.00 98.44 87 VAL A N 1
ATOM 666 C CA . VAL A 1 87 ? -5.301 -3.841 -2.649 1.00 98.44 87 VAL A CA 1
ATOM 667 C C . VAL A 1 87 ? -5.273 -3.846 -4.161 1.00 98.44 87 VAL A C 1
ATOM 669 O O . VAL A 1 87 ? -5.767 -4.784 -4.781 1.00 98.44 87 VAL A O 1
ATOM 672 N N . GLU A 1 88 ? -4.698 -2.816 -4.759 1.00 98.69 88 GLU A N 1
ATOM 673 C CA . GLU A 1 88 ? -4.357 -2.826 -6.179 1.00 98.69 88 GLU A CA 1
ATOM 674 C C . GLU A 1 88 ? -2.847 -2.769 -6.321 1.00 98.69 88 GLU A C 1
ATOM 676 O O . GLU A 1 88 ? -2.194 -2.066 -5.556 1.00 98.69 88 GLU A O 1
ATOM 681 N N . VAL A 1 89 ? -2.303 -3.461 -7.316 1.00 98.69 89 VAL A N 1
ATOM 682 C CA . VAL A 1 89 ? -0.904 -3.339 -7.723 1.00 98.69 89 VAL A CA 1
ATOM 683 C C . VAL A 1 89 ? -0.873 -2.990 -9.202 1.00 98.69 89 VAL A C 1
ATOM 685 O O . VAL A 1 89 ? -1.453 -3.699 -10.024 1.00 98.69 89 VAL A O 1
ATOM 688 N N . HIS A 1 90 ? -0.186 -1.900 -9.531 1.00 98.69 90 HIS A N 1
ATOM 689 C CA . HIS A 1 90 ? -0.052 -1.371 -10.883 1.00 98.69 90 HIS A CA 1
ATOM 690 C C . HIS A 1 90 ? 1.413 -1.356 -11.288 1.00 98.69 90 HIS A C 1
ATOM 692 O O . HIS A 1 90 ? 2.264 -0.935 -10.503 1.00 98.69 90 HIS A O 1
ATOM 698 N N . GLY A 1 91 ? 1.714 -1.758 -12.517 1.00 97.81 91 GLY A N 1
ATOM 699 C CA . GLY A 1 91 ? 3.073 -1.691 -13.047 1.00 97.81 91 GLY A CA 1
ATOM 700 C C . GLY A 1 91 ? 3.260 -2.500 -14.330 1.00 97.81 91 GLY A C 1
ATOM 701 O O . GLY A 1 91 ? 2.308 -3.089 -14.842 1.00 97.81 91 GLY A O 1
ATOM 702 N N . PRO A 1 92 ? 4.485 -2.546 -14.871 1.00 97.00 92 PRO A N 1
ATOM 703 C CA . PRO A 1 92 ? 4.811 -3.372 -16.032 1.00 97.00 92 PRO A CA 1
ATOM 704 C C . PRO A 1 92 ? 4.536 -4.859 -15.784 1.00 97.00 92 PRO A C 1
ATOM 706 O O . PRO A 1 92 ? 4.767 -5.358 -14.682 1.00 97.00 92 PRO A O 1
ATOM 709 N N . ALA A 1 93 ? 4.149 -5.598 -16.828 1.00 97.56 93 ALA A N 1
ATOM 710 C CA . ALA A 1 93 ? 3.858 -7.034 -16.731 1.00 97.56 93 ALA A CA 1
ATOM 711 C C . ALA A 1 93 ? 5.009 -7.845 -16.102 1.00 97.56 93 ALA A C 1
ATOM 713 O O . ALA A 1 93 ? 4.777 -8.696 -15.245 1.00 97.56 93 ALA A O 1
ATOM 714 N N . ALA A 1 94 ? 6.255 -7.544 -16.488 1.00 97.12 94 ALA A N 1
ATOM 715 C CA . ALA A 1 94 ? 7.442 -8.221 -15.965 1.00 97.12 94 ALA A CA 1
ATOM 716 C C . ALA A 1 94 ? 7.669 -7.967 -14.463 1.00 97.12 94 ALA A C 1
ATOM 718 O O . ALA A 1 94 ? 8.140 -8.855 -13.757 1.00 97.12 94 ALA A O 1
ATOM 719 N N . GLU A 1 95 ? 7.313 -6.780 -13.968 1.00 98.00 95 GLU A N 1
ATOM 720 C CA . GLU A 1 95 ? 7.418 -6.438 -12.548 1.00 98.00 95 GLU A CA 1
ATOM 721 C C . GLU A 1 95 ? 6.259 -7.052 -11.751 1.00 98.00 95 GLU A C 1
ATOM 723 O O . GLU A 1 95 ? 6.484 -7.633 -10.694 1.00 98.00 95 GLU A O 1
ATOM 728 N N . ILE A 1 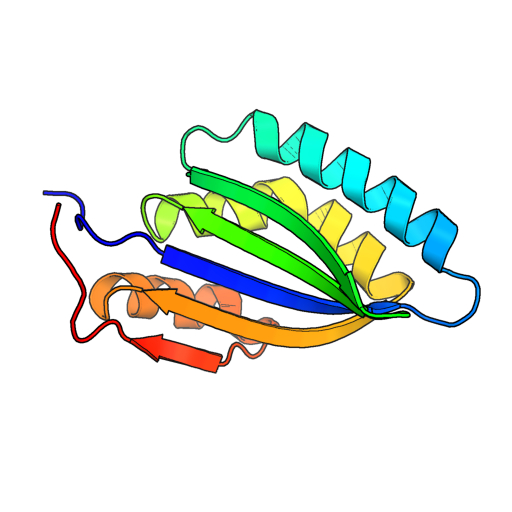96 ? 5.033 -7.029 -12.291 1.00 98.12 96 ILE A N 1
ATOM 729 C CA . ILE A 1 96 ? 3.866 -7.686 -11.681 1.00 98.12 96 ILE A CA 1
ATOM 730 C C . ILE A 1 96 ? 4.102 -9.185 -11.494 1.00 98.12 96 ILE A C 1
ATOM 732 O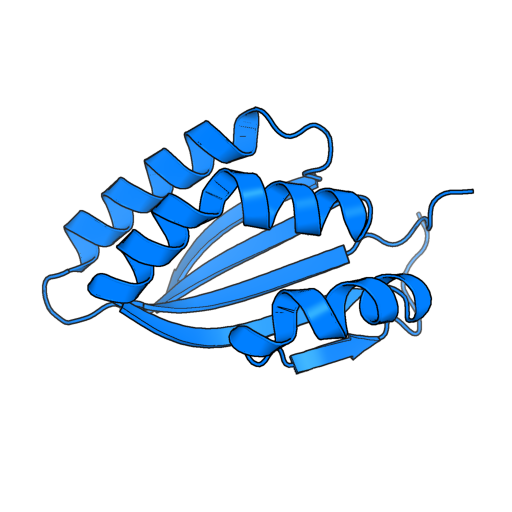 O . ILE A 1 96 ? 3.796 -9.717 -10.427 1.00 98.12 96 ILE A O 1
ATOM 736 N N . ALA A 1 97 ? 4.690 -9.864 -12.481 1.00 98.12 97 ALA A N 1
ATOM 737 C CA . ALA A 1 97 ? 4.978 -11.295 -12.392 1.00 98.12 97 ALA A CA 1
ATOM 738 C C . ALA A 1 97 ? 5.837 -11.657 -11.163 1.00 98.12 97 ALA A C 1
ATOM 740 O O . ALA A 1 97 ? 5.615 -12.695 -10.541 1.00 98.12 97 ALA A O 1
ATOM 741 N N . LYS A 1 98 ? 6.770 -10.782 -10.758 1.00 98.19 98 LYS A N 1
ATOM 742 C CA . LYS A 1 98 ? 7.605 -10.974 -9.557 1.00 98.19 98 LYS A CA 1
ATOM 743 C C . LYS A 1 98 ? 6.806 -10.866 -8.253 1.00 98.19 98 LYS A C 1
ATOM 745 O O . LYS A 1 98 ? 7.204 -11.434 -7.242 1.00 98.19 98 LYS A O 1
ATOM 750 N N . LEU A 1 99 ? 5.691 -10.135 -8.270 1.00 98.31 99 LEU A N 1
ATOM 751 C CA . LEU A 1 99 ? 4.899 -9.774 -7.091 1.00 98.31 99 LEU A CA 1
ATOM 752 C C . LEU A 1 99 ? 3.730 -10.726 -6.831 1.00 98.31 99 LEU A C 1
ATOM 754 O O . LEU A 1 99 ? 3.266 -10.817 -5.695 1.00 98.31 99 LEU A O 1
ATOM 758 N N . GLN A 1 100 ? 3.268 -11.449 -7.855 1.00 97.62 100 GLN A N 1
ATOM 759 C CA . GLN A 1 100 ? 2.082 -12.304 -7.765 1.00 97.62 100 GLN A CA 1
ATOM 760 C C . GLN A 1 100 ? 2.169 -13.346 -6.651 1.00 97.62 100 GLN A C 1
ATOM 762 O O . GLN A 1 100 ? 1.264 -13.425 -5.824 1.00 97.62 100 GLN A O 1
ATOM 767 N N . ALA A 1 101 ? 3.253 -14.124 -6.601 1.00 97.81 101 ALA A N 1
ATOM 768 C CA . ALA A 1 101 ? 3.415 -15.135 -5.559 1.00 97.81 101 ALA A CA 1
ATOM 769 C C . ALA A 1 101 ? 3.675 -14.518 -4.167 1.00 97.81 101 ALA A C 1
ATOM 771 O O . ALA A 1 101 ? 2.962 -14.891 -3.234 1.00 97.81 101 ALA A O 1
ATOM 772 N N . PRO A 1 102 ? 4.604 -13.551 -3.995 1.00 97.31 102 PRO A N 1
ATOM 773 C CA . PRO A 1 102 ? 4.854 -12.947 -2.683 1.00 97.31 102 PRO A CA 1
ATOM 774 C C . PRO A 1 102 ? 3.652 -12.222 -2.070 1.00 97.31 102 PRO A C 1
ATOM 776 O O . PRO A 1 102 ? 3.481 -12.254 -0.854 1.00 97.31 102 PRO A O 1
ATOM 779 N N . LEU A 1 103 ? 2.812 -11.574 -2.886 1.00 97.06 103 LEU A N 1
ATOM 780 C CA . LEU A 1 103 ? 1.677 -10.785 -2.395 1.00 97.06 103 LEU A CA 1
ATOM 781 C C . LEU A 1 103 ? 0.336 -11.524 -2.484 1.00 97.06 103 LEU A C 1
ATOM 783 O O . LEU A 1 103 ? -0.693 -10.931 -2.166 1.00 97.06 103 LEU A O 1
ATOM 787 N N . ALA A 1 104 ? 0.313 -12.806 -2.868 1.00 95.62 104 ALA A N 1
ATOM 788 C CA . ALA A 1 104 ? -0.921 -13.581 -3.033 1.00 95.62 104 ALA A CA 1
ATOM 789 C C . ALA A 1 104 ? -1.822 -13.554 -1.783 1.00 95.62 104 ALA A C 1
ATOM 791 O O . ALA A 1 104 ? -3.044 -13.481 -1.900 1.00 95.62 104 ALA A O 1
ATOM 792 N N . GLY A 1 105 ? -1.223 -13.540 -0.586 1.00 92.88 105 GLY A N 1
ATOM 793 C CA . GLY A 1 105 ? -1.952 -13.476 0.686 1.00 92.88 105 GLY A CA 1
ATOM 794 C C . GLY A 1 105 ? -2.747 -12.182 0.906 1.00 92.88 105 GLY A C 1
ATOM 795 O O . GLY A 1 105 ? -3.660 -12.168 1.726 1.00 92.88 105 GLY A O 1
ATOM 796 N N . LEU A 1 106 ? -2.441 -11.112 0.165 1.00 93.88 106 LEU A N 1
ATOM 797 C CA . LEU A 1 106 ? -3.168 -9.839 0.208 1.00 93.88 106 LEU A CA 1
ATOM 798 C C . LEU A 1 106 ? -4.324 -9.777 -0.803 1.00 93.88 106 LEU A C 1
ATOM 800 O O . LEU A 1 106 ? -5.052 -8.787 -0.828 1.00 93.88 106 LEU A O 1
ATOM 804 N N . ASN A 1 107 ? -4.473 -10.810 -1.641 1.00 95.94 107 ASN A N 1
ATOM 805 C CA . ASN A 1 107 ? -5.412 -10.876 -2.760 1.00 95.94 107 ASN A CA 1
ATOM 806 C C . ASN A 1 107 ? -5.477 -9.582 -3.615 1.00 95.94 107 ASN A C 1
ATOM 808 O O . ASN A 1 107 ? -6.552 -8.983 -3.732 1.00 95.94 107 ASN A O 1
ATOM 812 N N . PRO A 1 108 ? -4.353 -9.106 -4.196 1.00 97.94 108 PRO A N 1
ATOM 813 C CA . PRO A 1 108 ? -4.345 -7.861 -4.953 1.00 97.94 108 PRO A CA 1
ATOM 814 C C . PRO A 1 108 ? -5.108 -7.972 -6.275 1.00 97.94 108 PRO A C 1
ATOM 816 O O . PRO A 1 108 ? -5.055 -8.992 -6.962 1.00 97.94 108 PRO A O 1
ATOM 819 N N . ALA A 1 109 ? -5.737 -6.874 -6.686 1.00 98.56 109 ALA A N 1
ATOM 820 C CA . ALA A 1 109 ? -6.113 -6.657 -8.075 1.00 98.56 109 ALA A CA 1
ATOM 821 C C . ALA A 1 109 ? -4.877 -6.208 -8.871 1.00 98.56 109 ALA A C 1
ATOM 823 O O . ALA A 1 109 ? -4.204 -5.246 -8.496 1.00 98.56 109 ALA A O 1
ATOM 824 N N . TRP A 1 110 ? -4.581 -6.900 -9.969 1.00 98.50 110 TRP A N 1
ATOM 825 C CA . TRP A 1 110 ? -3.390 -6.665 -10.787 1.00 98.50 110 TRP A CA 1
ATOM 826 C C . TRP A 1 110 ? -3.725 -5.810 -12.009 1.00 98.50 110 TRP A C 1
ATOM 828 O O . TRP A 1 110 ? -4.564 -6.198 -12.820 1.00 98.50 110 TRP A O 1
ATOM 838 N N . PHE A 1 111 ? -3.045 -4.677 -12.163 1.00 98.62 111 PHE A N 1
ATOM 839 C CA . PHE A 1 111 ? -3.226 -3.739 -13.270 1.00 98.62 111 PHE A CA 1
ATOM 840 C C . PHE A 1 111 ? -1.928 -3.606 -14.063 1.00 98.62 111 PHE A C 1
ATOM 842 O O . PHE A 1 111 ? -0.979 -2.945 -13.640 1.00 98.62 111 PHE A O 1
ATOM 849 N N . VAL A 1 112 ? -1.878 -4.2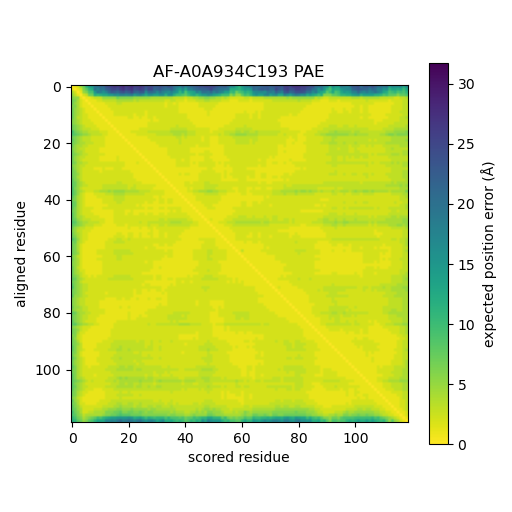53 -15.225 1.00 98.12 112 VAL A N 1
ATOM 850 C CA . VAL A 1 112 ? -0.717 -4.186 -16.115 1.00 98.12 112 VAL A CA 1
ATOM 851 C C . VAL A 1 112 ? -0.700 -2.838 -16.832 1.00 98.12 112 VAL A C 1
ATOM 853 O O . VAL A 1 112 ? -1.701 -2.408 -17.400 1.00 98.12 112 VAL A O 1
ATOM 856 N N . TYR A 1 113 ? 0.444 -2.161 -16.782 1.00 96.88 113 TYR A N 1
ATOM 857 C CA . TYR A 1 113 ? 0.681 -0.944 -17.546 1.00 96.88 113 TYR A CA 1
ATOM 858 C C . TYR A 1 113 ? 0.695 -1.246 -19.049 1.00 96.88 113 TYR A C 1
ATOM 860 O O . TYR A 1 113 ? 1.498 -2.059 -19.502 1.00 96.88 113 TYR A O 1
ATOM 868 N N . GLU A 1 114 ? -0.137 -0.529 -19.805 1.00 96.19 114 GLU A N 1
ATOM 869 C CA . GLU A 1 114 ? -0.203 -0.606 -21.271 1.00 96.19 114 GLU A CA 1
ATOM 870 C C . GLU A 1 114 ? 0.421 0.629 -21.943 1.00 96.19 114 GLU A C 1
ATOM 872 O O . GLU A 1 114 ? 1.214 0.509 -22.874 1.00 96.19 114 GLU A O 1
ATOM 877 N N . CYS A 1 115 ? 0.091 1.837 -21.474 1.00 94.62 115 CYS A N 1
ATOM 878 C CA . CYS A 1 115 ? 0.592 3.091 -22.042 1.00 94.62 115 CYS A CA 1
ATOM 879 C C . CYS A 1 115 ? 0.469 4.272 -21.064 1.00 94.62 115 CYS A C 1
ATOM 881 O O . CYS A 1 115 ? -0.330 4.242 -20.126 1.00 94.62 115 CYS A O 1
ATOM 883 N N . GLY A 1 116 ? 1.216 5.347 -21.321 1.00 90.69 116 GLY A N 1
ATOM 884 C CA . GLY A 1 116 ? 1.270 6.546 -20.490 1.00 90.69 116 GLY A CA 1
ATOM 885 C C . GLY A 1 116 ? 2.080 7.658 -21.155 1.00 90.69 116 GLY A C 1
ATOM 886 O O . GLY A 1 116 ? 2.743 7.441 -22.165 1.00 90.69 116 GLY A O 1
ATOM 887 N N . LEU A 1 117 ? 1.997 8.869 -20.603 1.00 89.88 117 LEU A N 1
ATOM 888 C CA . LEU A 1 117 ? 2.777 10.011 -21.077 1.00 89.88 117 LEU A CA 1
ATOM 889 C C . LEU A 1 117 ? 4.242 9.868 -20.642 1.00 89.88 117 LEU A C 1
ATOM 891 O O . LEU A 1 117 ? 4.523 9.852 -19.444 1.00 89.88 117 LEU A O 1
ATOM 895 N N . GLU A 1 118 ? 5.157 9.858 -21.605 1.00 80.62 118 GLU A N 1
ATOM 896 C CA . GLU A 1 118 ? 6.591 10.044 -21.370 1.00 80.62 118 GLU A CA 1
ATOM 897 C C . GLU A 1 118 ? 6.894 11.550 -21.297 1.00 80.62 118 GLU A C 1
ATOM 899 O O . GLU A 1 118 ? 6.318 12.340 -22.052 1.00 80.62 118 GLU A O 1
ATOM 904 N N . ARG A 1 119 ? 7.731 11.967 -20.343 1.00 73.44 119 ARG A N 1
ATOM 905 C CA . ARG A 1 119 ? 8.097 13.373 -20.118 1.00 73.44 119 ARG A CA 1
ATOM 906 C C . ARG A 1 119 ? 9.596 13.570 -20.205 1.00 73.44 119 ARG A C 1
ATOM 908 O O . ARG A 1 119 ? 10.313 12.697 -19.671 1.00 73.44 119 ARG A O 1
#

Radius of gyration: 14.35 Å; Cα contacts (8 Å, |Δi|>4): 192; chains: 1; bounding box: 33×28×40 Å

Solvent-accessible surface area (backbone atoms only — not comparable to full-atom values): 6742 Å² total; per-residue (Å²): 128,84,63,93,60,47,27,32,45,40,44,30,30,44,43,40,91,91,30,58,69,61,52,56,53,50,51,56,52,51,52,64,57,53,72,74,44,92,36,60,75,46,78,47,79,49,73,63,89,58,31,41,37,38,52,33,30,13,57,36,48,69,38,44,52,51,44,55,67,72,45,41,70,57,50,58,56,47,53,75,46,28,41,80,77,44,30,38,37,37,23,43,59,77,41,47,64,70,42,51,74,83,44,47,90,64,63,55,47,80,42,67,62,85,82,79,89,86,132

pLDDT: mean 96.04, std 7.66, range [46.38, 98.75]

Sequence (119 aa):
MPSPIPVSIHPYF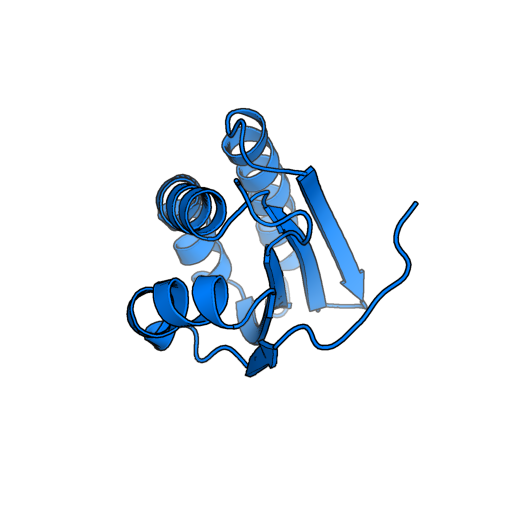QVRAGQMPAAKALLQEFIARTKTEPGVLYYQFTLGGDVIFCREAYRDADALLAHVGNVGAQVEAMLKISTLVRVEVHGPAAEIAKLQAPLAGLNPAWFVYECGLER

Mean predicted aligned error: 2.76 Å

Nearest PDB structures (foldseek):
  6fxd-assembly1_B-2  TM=9.594E-01  e=5.114E-14  Pseudomonas fluorescens
  6fxd-assembly1_A-2  TM=9.620E-01  e=9.682E-14  Pseudomonas fluorescens
  2gff-assembly1_A  TM=9.106E-01  e=7.195E-05  Yersinia pestis
  4dn9-assembly1_A  TM=8.275E-01  e=2.431E-05  Chloroflexus aurantiacus J-10-fl
  2pd1-assembly1_A  TM=8.686E-01  e=4.906E-05  Nitrosomonas europaea